Protein AF-A0A9P7JHZ1-F1 (afdb_monomer_lite)

Radius of gyration: 17.85 Å; chains: 1; bounding box: 38×30×50 Å

Organism: NCBI:txid48587

Structure (mmCIF, N/CA/C/O backbone):
data_AF-A0A9P7JHZ1-F1
#
_entry.id   AF-A0A9P7JHZ1-F1
#
loop_
_atom_site.group_PDB
_atom_site.id
_atom_site.type_symbol
_atom_site.label_atom_id
_atom_site.label_alt_id
_atom_site.label_comp_id
_atom_site.label_asym_id
_atom_site.label_entity_id
_atom_site.label_seq_id
_atom_site.pdbx_PDB_ins_code
_atom_site.Cartn_x
_atom_site.Cartn_y
_atom_site.Cartn_z
_atom_site.occupancy
_atom_site.B_iso_or_equiv
_atom_site.auth_seq_id
_atom_site.auth_comp_id
_atom_site.auth_asym_id
_at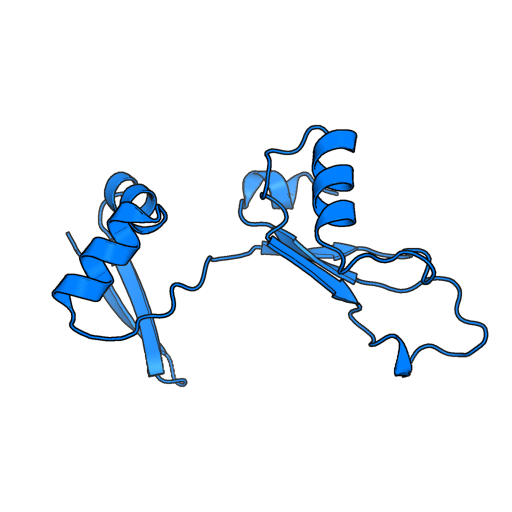om_site.auth_atom_id
_atom_site.pdbx_PDB_model_num
ATOM 1 N N . LYS A 1 1 ? 15.929 -6.857 -20.595 1.00 82.00 1 LYS A N 1
ATOM 2 C CA . LYS A 1 1 ? 15.044 -7.669 -21.465 1.00 82.00 1 LYS A CA 1
ATOM 3 C C . LYS A 1 1 ? 13.914 -8.248 -20.612 1.00 82.00 1 LYS A C 1
ATOM 5 O O . LYS A 1 1 ? 14.071 -8.307 -19.394 1.00 82.00 1 LYS A O 1
ATOM 10 N N . VAL A 1 2 ? 12.769 -8.580 -21.216 1.00 86.50 2 VAL A N 1
ATOM 11 C CA . VAL A 1 2 ? 11.670 -9.278 -20.526 1.00 86.50 2 VAL A CA 1
ATOM 12 C C . VAL A 1 2 ? 12.080 -10.732 -20.312 1.00 86.50 2 VAL A C 1
ATOM 14 O O . VAL A 1 2 ? 12.430 -11.410 -21.276 1.00 86.50 2 VAL A O 1
ATOM 17 N N . LYS A 1 3 ? 12.048 -11.184 -19.059 1.00 91.25 3 LYS A N 1
ATOM 18 C CA . LYS A 1 3 ? 12.364 -12.560 -18.672 1.00 91.25 3 LYS A CA 1
ATOM 19 C C . LYS A 1 3 ? 11.141 -13.460 -18.804 1.00 91.25 3 LYS A C 1
ATOM 21 O O . LYS A 1 3 ? 11.232 -14.535 -19.387 1.00 91.25 3 LYS A O 1
ATOM 26 N N . ALA A 1 4 ? 10.003 -13.008 -18.282 1.00 91.19 4 ALA A N 1
ATOM 27 C CA . ALA A 1 4 ? 8.749 -13.750 -18.304 1.00 91.19 4 ALA A CA 1
ATOM 28 C C . ALA A 1 4 ? 7.544 -12.801 -18.283 1.00 91.19 4 ALA A C 1
ATOM 30 O O . ALA A 1 4 ? 7.634 -11.670 -17.803 1.00 91.19 4 ALA A O 1
ATOM 31 N N . ILE A 1 5 ? 6.410 -13.278 -18.796 1.00 90.62 5 ILE A N 1
ATOM 32 C CA . ILE A 1 5 ? 5.115 -12.599 -18.710 1.00 90.62 5 ILE A CA 1
ATOM 33 C C . ILE A 1 5 ? 4.094 -13.617 -18.214 1.00 90.62 5 ILE A C 1
ATOM 35 O O . ILE A 1 5 ? 3.933 -14.677 -18.818 1.00 90.62 5 ILE A O 1
ATOM 39 N N . THR A 1 6 ? 3.383 -13.274 -17.145 1.00 92.56 6 THR A N 1
ATOM 40 C CA . THR A 1 6 ? 2.337 -14.110 -16.552 1.00 92.56 6 THR A CA 1
ATOM 41 C C . THR A 1 6 ? 1.013 -13.362 -16.574 1.00 92.56 6 THR A C 1
ATOM 43 O O . THR A 1 6 ? 0.905 -12.266 -16.024 1.00 92.56 6 THR A O 1
ATOM 46 N N . MET A 1 7 ? -0.008 -13.958 -17.190 1.00 90.88 7 MET A N 1
ATOM 47 C CA . MET A 1 7 ? -1.368 -13.420 -17.184 1.00 90.88 7 MET A CA 1
ATOM 48 C C . MET A 1 7 ? -2.119 -13.877 -15.931 1.00 90.88 7 MET A C 1
ATOM 50 O O . MET A 1 7 ? -2.179 -15.066 -15.615 1.00 90.88 7 MET A O 1
ATOM 54 N N . LEU A 1 8 ? -2.698 -12.922 -15.214 1.00 87.94 8 LEU A N 1
ATOM 55 C CA . LEU A 1 8 ? -3.531 -13.150 -14.043 1.00 87.94 8 LEU A CA 1
ATOM 56 C C . LEU A 1 8 ? -4.984 -13.412 -14.458 1.00 87.94 8 LEU A C 1
ATOM 58 O O . LEU A 1 8 ? -5.446 -12.981 -15.512 1.00 87.94 8 LEU A O 1
ATOM 62 N N . ARG A 1 9 ? -5.751 -14.074 -13.585 1.00 88.50 9 ARG A N 1
ATOM 63 C CA . ARG A 1 9 ? -7.166 -14.418 -13.844 1.00 88.50 9 ARG A CA 1
ATOM 64 C C . ARG A 1 9 ? -8.075 -13.203 -14.056 1.00 88.50 9 ARG A C 1
ATOM 66 O O . ARG A 1 9 ? -9.125 -13.337 -14.666 1.00 88.50 9 ARG A O 1
ATOM 73 N N . ASN A 1 10 ? -7.684 -12.039 -13.544 1.00 84.75 10 ASN A N 1
ATOM 74 C CA . ASN A 1 10 ? -8.399 -10.774 -13.718 1.00 84.75 10 ASN A CA 1
ATOM 75 C C . ASN A 1 10 ? -7.977 -10.010 -14.991 1.00 84.75 10 ASN A C 1
ATOM 77 O O . ASN A 1 10 ? -8.334 -8.845 -15.131 1.00 84.75 10 ASN A O 1
ATOM 81 N N . GLY A 1 11 ? -7.189 -10.626 -15.880 1.00 84.12 11 GLY A N 1
ATOM 82 C CA . GLY A 1 11 ? -6.668 -9.992 -17.095 1.00 84.12 11 GLY A CA 1
ATOM 83 C C . G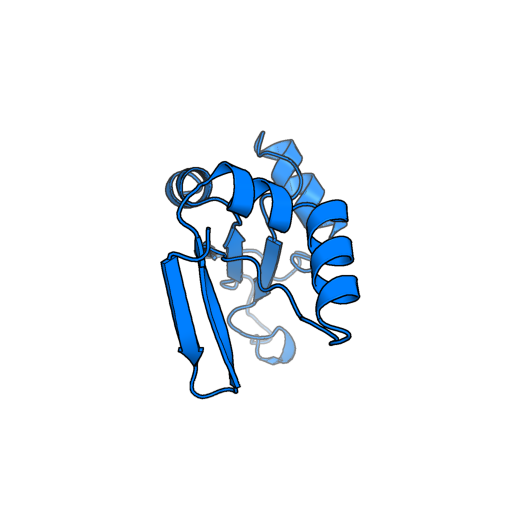LY A 1 11 ? -5.435 -9.110 -16.877 1.00 84.12 11 GLY A C 1
ATOM 84 O O . GLY A 1 11 ? -4.905 -8.570 -17.843 1.00 84.12 11 GLY A O 1
ATOM 85 N N . GLY A 1 12 ? -4.950 -8.971 -15.637 1.00 85.38 12 GLY A N 1
ATOM 86 C CA . GLY A 1 12 ? -3.699 -8.269 -15.347 1.00 85.38 12 GLY A CA 1
ATOM 87 C C . GLY A 1 12 ? -2.470 -9.029 -15.856 1.00 85.38 12 GLY A C 1
ATOM 88 O O . GLY A 1 12 ? -2.497 -10.252 -15.995 1.00 85.38 12 GLY A O 1
ATOM 89 N N . LEU A 1 13 ? -1.372 -8.314 -16.098 1.00 87.25 13 LEU A N 1
ATOM 90 C CA . LEU A 1 13 ? -0.092 -8.896 -16.506 1.00 87.25 13 LEU A CA 1
ATOM 91 C C . LEU A 1 13 ? 0.962 -8.657 -15.425 1.00 87.25 13 LEU A C 1
ATOM 93 O O . LEU A 1 13 ? 1.129 -7.536 -14.950 1.00 87.25 13 LEU A O 1
ATOM 97 N N . VAL A 1 14 ? 1.704 -9.704 -15.077 1.00 87.44 14 VAL A N 1
ATOM 98 C CA . VAL A 1 14 ? 2.937 -9.609 -14.291 1.00 87.44 14 VAL A CA 1
ATOM 99 C C . VAL A 1 14 ? 4.102 -9.806 -15.246 1.00 87.44 14 VAL A C 1
ATOM 101 O O . VAL A 1 14 ? 4.220 -10.856 -15.876 1.00 87.44 14 VAL A O 1
ATOM 104 N N . VAL A 1 15 ? 4.946 -8.785 -15.369 1.00 85.94 15 VAL A N 1
ATOM 105 C CA . VAL A 1 15 ? 6.106 -8.791 -16.264 1.00 85.94 15 VAL A CA 1
ATOM 106 C C . VAL A 1 15 ? 7.370 -8.870 -15.420 1.00 85.94 15 VAL A C 1
ATOM 108 O O . VAL A 1 15 ? 7.682 -7.947 -14.672 1.00 85.94 15 VAL A O 1
ATOM 111 N N . GLU A 1 16 ? 8.103 -9.971 -15.548 1.00 88.12 16 GLU A N 1
ATOM 112 C CA . GLU A 1 16 ? 9.410 -10.142 -14.920 1.00 88.12 16 GLU A CA 1
ATOM 113 C C . GLU A 1 16 ? 10.495 -9.617 -15.864 1.00 88.12 16 GLU A C 1
ATOM 115 O O . GLU A 1 16 ? 10.549 -9.977 -17.044 1.00 88.12 16 GLU A O 1
ATOM 120 N N . LEU A 1 17 ? 11.377 -8.765 -15.348 1.00 88.69 17 LEU A N 1
ATOM 121 C CA . LEU A 1 17 ? 12.459 -8.147 -16.110 1.00 88.69 17 LEU A CA 1
ATOM 122 C C . LEU A 1 17 ? 13.802 -8.691 -15.636 1.00 88.69 17 LEU A C 1
ATOM 124 O O . LEU A 1 17 ? 13.999 -8.953 -14.457 1.00 88.69 17 LEU A O 1
ATOM 128 N N . GLU A 1 18 ? 14.752 -8.812 -16.558 1.00 89.81 18 GLU A N 1
ATOM 129 C CA . GLU A 1 18 ? 16.098 -9.320 -16.256 1.00 89.81 18 GLU A CA 1
ATOM 130 C C . GLU A 1 18 ? 16.987 -8.313 -15.498 1.00 89.81 18 GLU A C 1
ATOM 132 O O . GLU A 1 18 ? 18.118 -8.639 -15.154 1.00 89.81 18 GLU A O 1
ATOM 137 N N . SER A 1 19 ? 16.533 -7.073 -15.278 1.00 89.25 19 SER A N 1
ATOM 138 C CA . SER A 1 19 ? 17.361 -6.012 -14.697 1.00 89.25 19 SER A CA 1
ATOM 139 C C . SER A 1 19 ? 16.564 -5.087 -13.788 1.00 89.25 19 SER A C 1
ATOM 141 O O . SER A 1 19 ? 15.551 -4.519 -14.204 1.00 89.25 19 SER A O 1
ATOM 143 N N . GLU A 1 20 ? 17.093 -4.853 -12.589 1.00 83.94 20 GLU A N 1
ATOM 144 C CA . GLU A 1 20 ? 16.577 -3.857 -11.645 1.00 83.94 20 GLU A CA 1
ATOM 145 C C . GLU A 1 20 ? 16.593 -2.437 -12.218 1.00 83.94 20 GLU A C 1
ATOM 147 O O . GLU A 1 20 ? 15.691 -1.654 -11.937 1.00 83.94 20 GLU A O 1
ATOM 152 N N . LEU A 1 21 ? 17.556 -2.101 -13.085 1.00 86.44 21 LEU A N 1
ATOM 153 C CA . LEU A 1 21 ? 17.597 -0.792 -13.749 1.00 86.44 21 LEU A CA 1
ATOM 154 C C . LEU A 1 21 ? 16.349 -0.556 -14.607 1.00 86.44 21 LEU A C 1
ATOM 156 O O . LEU A 1 21 ? 15.800 0.544 -14.610 1.00 86.44 21 LEU A O 1
ATOM 160 N N . LEU A 1 22 ? 15.872 -1.592 -15.304 1.00 83.94 22 LEU A N 1
ATOM 161 C CA . LEU A 1 22 ? 14.655 -1.508 -16.115 1.00 83.94 22 LEU A CA 1
ATOM 162 C C . LEU A 1 22 ? 13.403 -1.400 -15.243 1.00 83.94 22 LEU A C 1
ATOM 164 O O . LEU A 1 22 ? 12.497 -0.644 -15.586 1.00 83.94 22 LEU A O 1
ATOM 168 N N . VAL A 1 23 ? 13.365 -2.113 -14.112 1.00 81.62 23 VAL A N 1
ATOM 169 C CA . VAL A 1 23 ? 12.278 -2.002 -13.124 1.00 81.62 23 VAL A CA 1
ATOM 170 C C . VAL A 1 23 ? 12.218 -0.581 -12.564 1.00 81.62 23 VAL A C 1
ATOM 172 O O . VAL A 1 23 ? 11.158 0.041 -12.563 1.00 81.62 23 VAL A O 1
ATOM 175 N N . SER A 1 24 ? 13.360 -0.037 -12.146 1.00 82.50 24 SER A N 1
ATOM 176 C CA . SER A 1 24 ? 13.476 1.332 -11.638 1.00 82.50 24 SER A CA 1
ATOM 177 C C . SER A 1 24 ? 13.057 2.361 -12.686 1.00 82.50 24 SER A C 1
ATOM 179 O O . SER A 1 24 ? 12.286 3.270 -12.385 1.00 82.50 24 SER A O 1
ATOM 181 N N . TRP A 1 25 ? 13.488 2.191 -13.939 1.00 86.25 25 TRP A N 1
ATOM 182 C CA . TRP A 1 25 ? 13.085 3.072 -15.034 1.00 86.25 25 TRP A CA 1
ATOM 183 C C . TRP A 1 25 ? 11.573 3.019 -15.306 1.00 86.25 25 TRP A C 1
ATOM 185 O O . TRP A 1 25 ? 10.947 4.072 -15.410 1.00 86.25 25 TRP A O 1
ATOM 195 N N . LEU A 1 26 ? 10.961 1.829 -15.338 1.00 84.75 26 LEU A N 1
ATOM 196 C CA . LEU A 1 26 ? 9.508 1.669 -15.510 1.00 84.75 26 LEU A CA 1
ATOM 197 C C . LEU A 1 26 ? 8.689 2.147 -14.308 1.00 84.75 26 LEU A C 1
ATOM 199 O O . LEU A 1 26 ? 7.505 2.433 -14.451 1.00 84.75 26 LEU A O 1
ATOM 203 N N . ASN A 1 27 ? 9.280 2.249 -13.121 1.00 78.38 27 ASN A N 1
ATOM 204 C CA . ASN A 1 27 ? 8.602 2.826 -11.964 1.00 78.38 27 ASN A CA 1
ATOM 205 C C . ASN A 1 27 ? 8.591 4.363 -11.978 1.00 78.38 27 ASN A C 1
ATOM 207 O O . ASN A 1 27 ? 7.765 4.963 -11.279 1.00 78.38 27 ASN A O 1
ATOM 211 N N . ASN A 1 28 ? 9.422 4.991 -12.818 1.00 83.31 28 ASN A N 1
ATOM 212 C CA . ASN A 1 28 ? 9.453 6.437 -13.016 1.00 83.31 28 ASN A CA 1
ATOM 213 C C . ASN A 1 28 ? 8.371 6.902 -14.007 1.00 83.31 28 ASN A C 1
ATOM 215 O O . ASN A 1 28 ? 8.086 6.192 -14.974 1.00 83.31 28 ASN A O 1
ATOM 219 N N . PRO A 1 29 ? 7.816 8.122 -13.845 1.00 83.62 29 PRO A N 1
ATOM 220 C CA . PRO A 1 29 ? 6.791 8.656 -14.747 1.00 83.62 29 PRO A CA 1
ATOM 221 C C . PRO A 1 29 ? 7.195 8.616 -16.226 1.00 83.62 29 PRO A C 1
ATOM 223 O O . PRO A 1 29 ? 6.394 8.236 -17.074 1.00 83.62 29 PRO A O 1
ATOM 226 N N . THR A 1 30 ? 8.458 8.929 -16.530 1.00 87.56 30 THR A N 1
ATOM 227 C CA . THR A 1 30 ? 8.986 8.925 -17.901 1.00 87.56 30 THR A CA 1
ATOM 228 C C . THR A 1 30 ? 8.968 7.534 -18.531 1.00 87.56 30 THR A C 1
ATOM 230 O O . THR A 1 30 ? 8.584 7.394 -19.688 1.00 87.56 30 THR A O 1
ATOM 233 N N . GLY A 1 31 ? 9.364 6.500 -17.781 1.00 86.81 31 GLY A N 1
ATOM 234 C CA . GLY A 1 31 ? 9.365 5.130 -18.292 1.00 86.81 31 GLY A CA 1
ATOM 235 C C . GLY A 1 31 ? 7.956 4.583 -18.489 1.00 86.81 31 GLY A C 1
ATOM 236 O O . GLY A 1 31 ? 7.692 3.925 -19.493 1.00 86.81 31 GLY A O 1
ATOM 237 N N . LYS A 1 32 ? 7.029 4.925 -17.585 1.00 85.94 32 LYS A N 1
ATOM 238 C CA . LYS A 1 32 ? 5.606 4.577 -17.721 1.00 85.94 32 LYS A CA 1
ATOM 239 C C . LYS A 1 32 ? 4.985 5.192 -18.965 1.00 85.94 32 LYS A C 1
ATOM 241 O O . LYS A 1 32 ? 4.447 4.458 -19.785 1.00 85.94 32 LYS A O 1
ATOM 246 N N . ALA A 1 33 ? 5.145 6.504 -19.138 1.00 85.56 33 ALA A N 1
ATOM 247 C CA . ALA A 1 33 ? 4.615 7.224 -20.292 1.00 85.56 33 ALA A CA 1
ATOM 248 C C . ALA A 1 33 ? 5.199 6.694 -21.611 1.00 85.56 33 ALA A C 1
ATOM 250 O O . ALA A 1 33 ? 4.479 6.533 -22.594 1.00 85.56 33 ALA A O 1
ATOM 251 N N . ALA A 1 34 ? 6.497 6.369 -21.628 1.00 86.94 34 ALA A N 1
ATOM 252 C CA . ALA A 1 34 ? 7.124 5.756 -22.791 1.00 86.94 34 ALA A CA 1
ATOM 253 C C . ALA A 1 34 ? 6.511 4.384 -23.112 1.00 86.94 34 ALA A C 1
ATOM 255 O O . ALA A 1 34 ? 6.237 4.106 -24.277 1.00 86.94 34 ALA A O 1
ATOM 256 N N . LEU A 1 35 ? 6.268 3.531 -22.111 1.00 83.25 35 LEU A N 1
ATOM 257 C CA . LEU A 1 35 ? 5.647 2.223 -22.335 1.00 83.25 35 LEU A CA 1
ATOM 258 C C . LEU A 1 35 ? 4.192 2.354 -22.804 1.00 83.25 35 LEU A C 1
ATOM 260 O O . LEU A 1 35 ? 3.814 1.695 -23.767 1.00 83.25 35 LEU A O 1
ATOM 264 N N . GLU A 1 36 ? 3.401 3.216 -22.166 1.00 84.62 36 GLU A N 1
ATOM 265 C CA . GLU A 1 36 ? 2.011 3.495 -22.557 1.00 84.62 36 GLU A CA 1
ATOM 266 C C . GLU A 1 36 ? 1.933 3.960 -24.013 1.00 84.62 36 GLU A C 1
ATOM 268 O O . GLU A 1 36 ? 1.163 3.409 -24.796 1.00 84.62 36 GLU A O 1
ATOM 273 N N . SER A 1 37 ? 2.803 4.897 -24.404 1.00 85.44 37 SER A N 1
ATOM 274 C CA . SER A 1 37 ? 2.875 5.402 -25.777 1.00 85.44 37 SER A CA 1
ATOM 275 C C . SER A 1 37 ? 3.355 4.364 -26.793 1.00 85.44 37 SER A C 1
ATOM 277 O O . SER A 1 37 ? 3.054 4.514 -27.969 1.00 85.44 37 SER A O 1
ATOM 279 N N . ASN A 1 38 ? 4.127 3.350 -26.390 1.00 84.31 38 ASN A N 1
ATOM 280 C CA . ASN A 1 38 ? 4.571 2.291 -27.307 1.00 84.31 38 ASN A CA 1
ATOM 281 C C . ASN A 1 38 ? 3.536 1.173 -27.460 1.00 84.31 38 ASN A C 1
ATOM 283 O O . ASN A 1 38 ? 3.574 0.438 -28.443 1.00 84.31 38 ASN A O 1
ATOM 287 N N . LEU A 1 39 ? 2.661 0.997 -26.470 1.00 78.69 39 LEU A N 1
ATOM 288 C CA . LEU A 1 39 ? 1.637 -0.040 -26.488 1.00 78.69 39 LEU A CA 1
ATOM 289 C C . LEU A 1 39 ? 0.309 0.455 -27.063 1.00 78.69 39 LEU A C 1
ATOM 291 O O . LEU A 1 39 ? -0.543 -0.384 -27.332 1.00 78.69 39 LEU A O 1
ATOM 295 N N . ASP A 1 40 ? 0.121 1.772 -27.221 1.00 75.25 40 ASP A N 1
ATOM 296 C CA . ASP A 1 40 ? -1.159 2.404 -27.581 1.00 75.25 40 ASP A CA 1
ATOM 2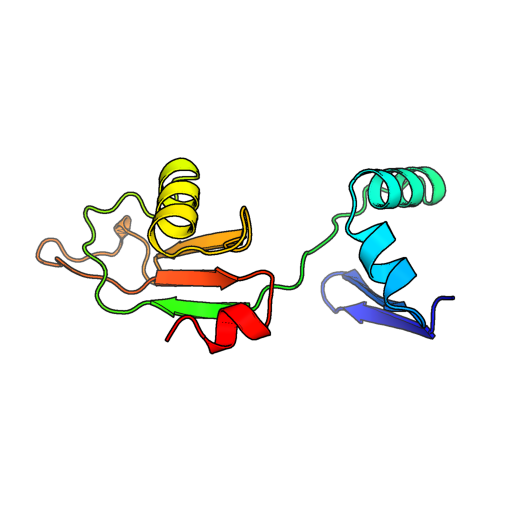97 C C . ASP A 1 40 ? -2.332 1.887 -26.721 1.00 75.25 40 ASP A C 1
ATOM 299 O O . ASP A 1 40 ? -3.483 1.787 -27.148 1.00 75.25 40 ASP A O 1
ATOM 303 N N . LEU A 1 41 ? -2.027 1.534 -25.470 1.00 74.38 41 LEU A N 1
ATOM 304 C CA . LEU A 1 41 ? -2.951 0.952 -24.507 1.00 74.38 41 LEU A CA 1
ATOM 305 C C . LEU A 1 41 ? -2.882 1.746 -23.207 1.00 74.38 41 LEU A C 1
ATOM 307 O O . LEU A 1 41 ? -1.804 2.089 -22.721 1.00 74.38 41 LEU A O 1
ATOM 311 N N . ALA A 1 42 ? -4.044 1.976 -22.599 1.00 70.62 42 ALA A N 1
ATOM 312 C CA . ALA A 1 42 ? -4.113 2.472 -21.233 1.00 70.62 42 ALA A CA 1
ATOM 313 C C . ALA A 1 42 ? -3.670 1.352 -20.279 1.00 70.62 42 ALA A C 1
ATOM 315 O O . ALA A 1 42 ? -4.421 0.411 -20.016 1.00 70.62 42 ALA A O 1
ATOM 316 N N . VAL A 1 43 ? -2.435 1.434 -19.782 1.00 74.44 43 VAL A N 1
ATOM 317 C CA . VAL A 1 43 ? -1.871 0.461 -18.840 1.00 74.44 43 VAL A CA 1
ATOM 318 C C . VAL A 1 43 ? -1.922 1.036 -17.429 1.00 74.44 43 VAL A C 1
ATOM 320 O O . VAL A 1 43 ? -1.399 2.110 -17.161 1.00 74.44 43 VAL A O 1
ATOM 323 N N . LEU A 1 44 ? -2.520 0.304 -16.489 1.00 74.50 44 LEU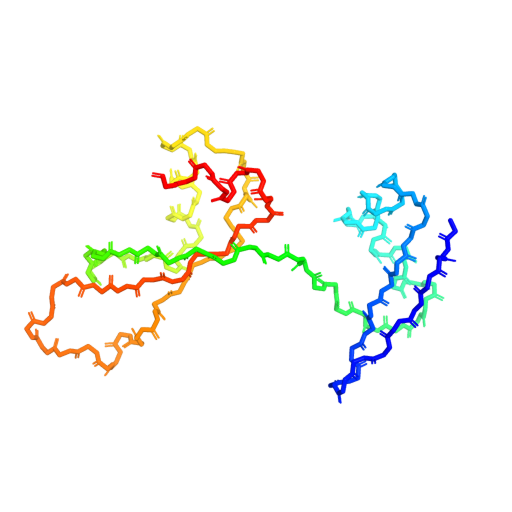 A N 1
ATOM 324 C CA . LEU A 1 44 ? -2.437 0.644 -15.069 1.00 74.50 44 LEU A CA 1
ATOM 325 C C . LEU A 1 44 ? -1.229 -0.052 -14.441 1.00 74.50 44 LEU A C 1
ATOM 327 O O . LEU A 1 44 ? -1.201 -1.272 -14.291 1.00 74.50 44 LEU A O 1
ATOM 331 N N . PHE A 1 45 ? -0.236 0.735 -14.032 1.00 76.38 45 PHE A N 1
ATOM 332 C CA . PHE A 1 45 ? 0.920 0.227 -13.298 1.00 76.38 45 PHE A CA 1
ATOM 333 C C . PHE A 1 45 ? 0.585 0.041 -11.819 1.00 76.38 45 PHE A C 1
ATOM 335 O O . PHE A 1 45 ? 0.614 0.998 -11.040 1.00 76.38 45 PHE A O 1
ATOM 342 N N . CYS A 1 46 ? 0.329 -1.199 -11.411 1.00 72.94 46 CYS A N 1
ATOM 343 C CA . CYS A 1 46 ? 0.216 -1.541 -9.998 1.00 72.94 46 CYS A CA 1
ATOM 344 C C . CYS A 1 46 ? 1.601 -1.512 -9.341 1.00 72.94 46 CYS A C 1
ATOM 346 O O . CYS A 1 46 ? 2.472 -2.316 -9.672 1.00 72.94 46 CYS A O 1
ATOM 348 N N . ARG A 1 47 ? 1.807 -0.599 -8.386 1.00 73.38 47 ARG A N 1
ATOM 349 C CA . ARG A 1 47 ? 2.961 -0.685 -7.484 1.00 73.38 47 ARG A CA 1
ATOM 350 C C . ARG A 1 47 ? 2.754 -1.875 -6.555 1.00 73.38 47 ARG A C 1
ATOM 352 O O . ARG A 1 47 ? 1.680 -2.016 -5.975 1.00 73.38 47 ARG A O 1
ATOM 359 N N . HIS A 1 48 ? 3.778 -2.711 -6.418 1.00 81.44 48 HIS A N 1
ATOM 360 C CA . HIS A 1 48 ? 3.777 -3.733 -5.383 1.00 81.44 48 HIS A CA 1
ATOM 361 C C . HIS A 1 48 ? 3.856 -3.043 -4.020 1.00 81.44 48 HIS A C 1
ATOM 363 O O . HIS A 1 48 ? 4.707 -2.176 -3.815 1.00 81.44 48 HIS A O 1
ATOM 369 N N . THR A 1 49 ? 2.959 -3.407 -3.110 1.00 91.94 49 THR A N 1
ATOM 370 C CA . THR A 1 49 ? 2.940 -2.884 -1.746 1.00 91.94 49 THR A CA 1
ATOM 371 C C . THR A 1 49 ? 2.970 -4.025 -0.745 1.00 91.94 49 THR A C 1
ATOM 373 O O . THR A 1 49 ? 2.499 -5.130 -1.010 1.00 91.94 49 THR A O 1
ATOM 376 N N . TYR A 1 50 ? 3.536 -3.737 0.417 1.00 93.81 50 TYR A N 1
ATOM 377 C CA . TYR A 1 50 ? 3.695 -4.650 1.533 1.00 93.81 50 TYR A CA 1
ATOM 378 C C . TYR A 1 50 ? 2.712 -4.213 2.626 1.00 93.81 50 TYR A C 1
ATOM 380 O O . TYR A 1 50 ? 2.914 -3.160 3.240 1.00 93.81 50 TYR A O 1
ATOM 388 N N . PRO A 1 51 ? 1.598 -4.943 2.811 1.00 95.00 51 PRO A N 1
ATOM 389 C CA . PRO A 1 51 ? 0.587 -4.585 3.793 1.00 95.00 51 PRO A CA 1
ATOM 390 C C . PRO A 1 51 ? 1.071 -4.847 5.223 1.00 95.00 51 PRO A C 1
ATOM 392 O O . PRO A 1 51 ? 1.511 -5.950 5.535 1.00 95.00 51 PRO A O 1
ATOM 395 N N . ILE A 1 52 ? 0.883 -3.868 6.106 1.00 95.69 52 ILE A N 1
ATOM 396 C CA . ILE A 1 52 ? 1.104 -3.968 7.553 1.00 95.69 52 ILE A CA 1
ATOM 397 C C . ILE A 1 52 ? -0.212 -3.685 8.269 1.00 95.69 52 ILE A C 1
ATOM 399 O O . ILE A 1 52 ? -0.950 -2.765 7.901 1.00 95.69 52 ILE A O 1
ATOM 403 N N . VAL A 1 53 ? -0.518 -4.474 9.297 1.00 96.38 53 VAL A N 1
ATOM 404 C CA . VAL A 1 53 ? -1.654 -4.212 10.183 1.00 96.38 53 VAL A CA 1
ATOM 405 C C . VAL A 1 53 ? -1.195 -3.283 11.298 1.00 96.38 53 VAL A C 1
ATOM 407 O O . VAL A 1 53 ? -0.303 -3.627 12.065 1.00 96.38 53 VAL A O 1
ATOM 410 N N . LEU A 1 54 ? -1.824 -2.115 11.392 1.00 95.56 54 LEU A N 1
ATOM 411 C CA . LEU A 1 54 ? -1.666 -1.209 12.521 1.00 95.56 54 LEU A CA 1
ATOM 412 C C . LEU A 1 54 ? -2.801 -1.425 13.508 1.00 95.56 54 LEU A C 1
ATOM 414 O O . LEU A 1 54 ? -3.982 -1.338 13.153 1.00 95.56 54 LEU A O 1
ATOM 418 N N . GLU A 1 55 ? -2.439 -1.692 14.753 1.00 95.44 55 GLU A N 1
ATOM 419 C CA . GLU A 1 55 ? -3.389 -2.013 15.804 1.00 95.44 55 GLU A CA 1
ATOM 420 C C . GLU A 1 55 ? -3.727 -0.785 16.655 1.00 95.44 55 GLU A C 1
ATOM 422 O O . GLU A 1 55 ? -2.919 0.117 16.858 1.00 95.44 55 GLU A O 1
ATOM 427 N N . TYR A 1 56 ? -4.946 -0.773 17.196 1.00 95.62 56 TYR A N 1
ATOM 428 C CA . TYR A 1 56 ? -5.371 0.154 18.250 1.00 95.62 56 TYR A CA 1
ATOM 429 C C . TYR A 1 56 ? -5.272 1.663 17.938 1.00 95.62 56 TYR A C 1
ATOM 431 O O . TYR A 1 56 ? -5.153 2.470 18.865 1.00 95.62 56 TYR A O 1
ATOM 439 N N . LEU A 1 57 ? -5.415 2.074 16.676 1.00 95.69 57 LEU A N 1
ATOM 440 C CA . LEU A 1 57 ? -5.417 3.489 16.295 1.00 95.69 57 LEU A CA 1
ATOM 441 C C . LEU A 1 57 ? -6.704 4.199 16.756 1.00 95.69 57 LEU A C 1
ATOM 443 O O . LEU A 1 57 ? -7.792 3.647 16.565 1.00 95.69 57 LEU A O 1
ATOM 447 N N . PRO A 1 58 ? -6.628 5.421 17.321 1.00 96.69 58 PRO A N 1
ATOM 448 C CA . PRO A 1 58 ? -7.809 6.214 17.655 1.00 96.69 58 PRO A CA 1
ATOM 449 C C . PRO A 1 58 ? -8.677 6.497 16.423 1.00 96.69 58 PRO A C 1
ATOM 451 O O . PRO A 1 58 ? -8.184 6.990 15.410 1.00 96.69 58 PRO A O 1
ATOM 454 N N . ILE A 1 59 ? -9.984 6.238 16.513 1.00 95.50 59 ILE A N 1
ATOM 455 C CA . ILE A 1 59 ? -10.899 6.383 15.361 1.00 95.50 59 ILE A CA 1
ATOM 456 C C . ILE A 1 59 ? -11.120 7.840 14.927 1.00 95.50 59 ILE A C 1
ATOM 458 O O . ILE A 1 59 ? -11.688 8.090 13.870 1.00 95.50 59 ILE A O 1
ATOM 462 N N . GLN A 1 60 ? -10.699 8.810 15.745 1.00 93.81 60 GLN A N 1
ATOM 463 C CA . GLN A 1 60 ? -10.778 10.237 15.427 1.00 93.81 60 GLN A CA 1
ATOM 464 C C . GLN A 1 60 ? -9.716 10.663 14.400 1.00 93.81 60 GLN A C 1
ATOM 466 O O . GLN A 1 60 ? -9.855 11.723 13.786 1.00 93.81 60 GLN A O 1
ATOM 471 N N . LEU A 1 61 ? -8.665 9.854 14.209 1.00 94.25 61 LEU A N 1
ATOM 472 C CA . LEU A 1 61 ? -7.606 10.138 13.247 1.00 94.25 61 LEU A CA 1
ATOM 473 C C . LEU A 1 61 ? -8.141 10.081 11.814 1.00 94.25 61 LEU A C 1
ATOM 475 O O . LEU A 1 61 ? -8.779 9.112 11.402 1.00 94.25 61 LEU A O 1
ATOM 479 N N . GLN A 1 62 ? -7.807 11.102 11.029 1.00 93.69 62 GLN A N 1
ATOM 480 C CA . GLN A 1 62 ? -8.101 11.155 9.597 1.00 93.69 62 GLN A CA 1
ATOM 481 C C . GLN A 1 62 ? -7.012 10.418 8.813 1.00 93.69 62 GLN A C 1
ATOM 483 O O . GLN A 1 62 ? -6.299 11.018 8.015 1.00 93.69 62 GLN A O 1
ATOM 488 N N . ILE A 1 63 ? -6.857 9.117 9.084 1.00 95.31 63 ILE A N 1
ATOM 489 C CA . ILE A 1 63 ? -5.709 8.343 8.595 1.00 95.31 63 ILE A CA 1
ATOM 490 C C . ILE A 1 63 ? -5.627 8.290 7.064 1.00 95.31 63 ILE A C 1
ATOM 492 O O . ILE A 1 63 ? -4.538 8.259 6.512 1.00 95.31 63 ILE A O 1
ATOM 496 N N . GLU A 1 64 ? -6.766 8.332 6.374 1.00 94.75 64 GLU A N 1
ATOM 497 C CA . GLU A 1 64 ? -6.851 8.211 4.910 1.00 94.75 64 GLU A CA 1
ATOM 498 C C . GLU A 1 64 ? -6.533 9.539 4.181 1.00 94.75 64 GLU A C 1
ATOM 500 O O . GLU A 1 64 ? -6.601 9.609 2.957 1.00 94.75 64 GLU A O 1
ATOM 505 N N . ASN A 1 65 ? -6.182 10.602 4.917 1.00 94.00 65 ASN A N 1
ATOM 506 C CA . ASN A 1 65 ? -5.779 11.896 4.364 1.00 94.00 65 ASN A CA 1
ATOM 507 C C . ASN A 1 65 ? -4.294 11.887 3.949 1.00 94.00 65 ASN A C 1
ATOM 509 O O . ASN A 1 65 ? -3.421 11.571 4.754 1.00 94.00 65 ASN A O 1
ATOM 513 N N . GLU A 1 66 ? -3.978 12.326 2.728 1.00 92.56 66 GLU A N 1
ATOM 514 C CA . GLU A 1 66 ? -2.591 12.417 2.239 1.00 92.56 66 GLU A CA 1
ATOM 515 C C . GLU A 1 66 ? -1.678 13.297 3.107 1.00 92.56 66 GLU A C 1
ATOM 517 O O . GLU A 1 66 ? -0.490 13.010 3.247 1.00 92.56 66 GLU A O 1
ATOM 522 N N . VAL A 1 67 ? -2.209 14.370 3.702 1.00 95.44 67 VAL A N 1
ATOM 523 C CA . VAL A 1 67 ? -1.443 15.245 4.604 1.00 95.44 67 VAL A CA 1
ATOM 524 C C . VAL A 1 67 ? -1.021 14.481 5.856 1.00 95.44 67 VAL A C 1
ATOM 526 O O . VAL A 1 67 ? 0.124 14.605 6.282 1.00 95.44 67 VAL A O 1
ATOM 529 N N . PHE A 1 68 ? -1.918 13.656 6.401 1.00 94.88 68 PHE A N 1
ATOM 530 C CA . PHE A 1 68 ? -1.621 12.812 7.556 1.00 94.88 68 PHE A CA 1
ATOM 531 C C . PHE A 1 68 ? -0.508 11.811 7.226 1.00 94.88 68 PHE A C 1
ATOM 533 O O . PHE A 1 68 ? 0.429 11.663 8.004 1.00 94.88 68 PHE A O 1
ATOM 540 N N . LEU A 1 69 ? -0.554 11.183 6.046 1.00 95.25 69 LEU A N 1
ATOM 541 C CA . LEU A 1 69 ? 0.497 10.257 5.610 1.00 95.25 69 LEU A CA 1
ATOM 542 C C . LEU A 1 69 ? 1.871 10.932 5.542 1.00 95.25 69 LEU A C 1
ATOM 544 O O . LEU A 1 69 ? 2.831 10.419 6.110 1.00 95.25 69 LEU A O 1
ATOM 548 N N . LYS A 1 70 ? 1.953 12.115 4.921 1.00 95.12 70 LYS A N 1
ATOM 549 C CA . LYS A 1 70 ? 3.209 12.878 4.826 1.00 95.12 70 LYS A CA 1
ATOM 550 C C . LYS A 1 70 ? 3.747 13.282 6.198 1.00 95.12 70 LYS A C 1
ATOM 552 O O . LYS A 1 70 ? 4.956 13.256 6.402 1.00 95.12 70 LYS A O 1
ATOM 557 N N . GLN A 1 71 ? 2.867 13.641 7.132 1.00 96.00 71 GLN A N 1
ATOM 558 C CA . GLN A 1 71 ? 3.255 13.949 8.511 1.00 96.00 71 GLN A CA 1
ATOM 559 C C . GLN A 1 71 ? 3.827 12.720 9.215 1.00 96.00 71 GLN A C 1
ATOM 561 O O . GLN A 1 71 ? 4.911 12.807 9.778 1.00 96.0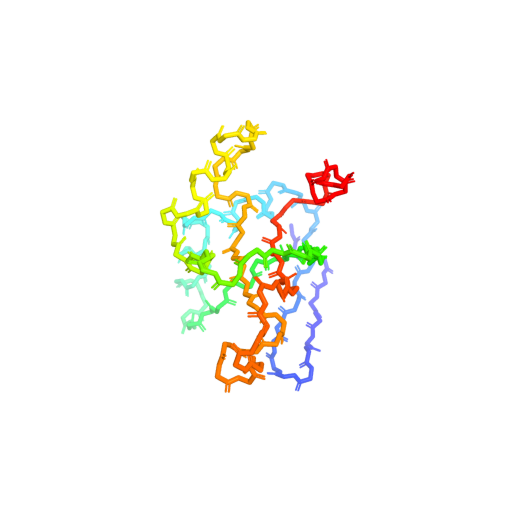0 71 GLN A O 1
ATOM 566 N N . VAL A 1 72 ? 3.162 11.564 9.116 1.00 94.88 72 VAL A N 1
ATOM 567 C CA . VAL A 1 72 ? 3.662 10.309 9.697 1.00 94.88 72 VAL A CA 1
ATOM 568 C C . VAL A 1 72 ? 5.032 9.949 9.125 1.00 94.88 72 VAL A C 1
ATOM 570 O O . VAL A 1 72 ? 5.925 9.582 9.884 1.00 94.88 72 VAL A O 1
ATOM 573 N N . GLU A 1 73 ? 5.229 10.086 7.812 1.00 96.19 73 GLU A N 1
ATOM 574 C CA . GLU A 1 73 ? 6.535 9.846 7.191 1.00 96.19 73 GLU A CA 1
ATOM 575 C C . GLU A 1 73 ? 7.615 10.767 7.768 1.00 96.19 73 GLU A C 1
ATOM 577 O O . GLU A 1 73 ? 8.676 10.297 8.175 1.00 96.19 73 GLU A O 1
ATOM 582 N N . GLN A 1 74 ? 7.328 12.066 7.863 1.00 96.56 74 GLN A N 1
ATOM 583 C CA . GLN A 1 74 ? 8.258 13.062 8.396 1.00 96.56 74 GLN A CA 1
ATOM 584 C C . GLN A 1 74 ? 8.585 12.828 9.875 1.00 96.56 74 GLN A C 1
ATOM 586 O O . GLN A 1 74 ? 9.756 12.817 10.246 1.00 96.56 74 GLN A O 1
ATOM 591 N N . GLU A 1 75 ? 7.570 12.612 10.712 1.00 95.81 75 GLU A N 1
ATOM 592 C CA . GLU A 1 75 ? 7.723 12.410 12.158 1.00 95.81 75 GLU A CA 1
ATOM 593 C C . GLU A 1 75 ? 8.517 11.140 12.492 1.00 95.81 75 GLU A C 1
ATOM 595 O O . GLU A 1 75 ? 9.196 11.091 13.517 1.00 95.81 75 GLU A O 1
ATOM 600 N N . ASN A 1 76 ? 8.482 10.133 11.613 1.00 93.00 76 ASN A N 1
ATOM 601 C CA . ASN A 1 76 ? 9.176 8.858 11.796 1.00 93.00 76 ASN A CA 1
ATOM 602 C C . ASN A 1 76 ? 10.469 8.737 10.969 1.00 93.00 76 ASN A C 1
ATOM 604 O O . ASN A 1 76 ? 11.051 7.656 10.907 1.00 93.00 76 ASN A O 1
ATOM 608 N N . ASN A 1 77 ? 10.945 9.826 10.349 1.00 94.56 77 ASN A N 1
ATOM 609 C CA . ASN A 1 77 ? 12.125 9.837 9.470 1.00 94.56 77 ASN A CA 1
ATOM 610 C C . ASN A 1 77 ? 12.060 8.792 8.338 1.00 94.56 77 ASN A C 1
ATOM 612 O O . ASN A 1 77 ? 13.077 8.220 7.936 1.00 94.56 77 ASN A O 1
ATOM 616 N N . LEU A 1 78 ? 10.859 8.530 7.825 1.00 94.38 78 LEU A N 1
ATOM 617 C CA . LEU A 1 78 ? 10.649 7.640 6.695 1.00 94.38 78 LEU A CA 1
ATOM 618 C C . LEU A 1 78 ? 10.887 8.389 5.374 1.00 94.38 78 LEU A C 1
ATOM 620 O O . LEU A 1 78 ? 10.635 9.595 5.283 1.00 94.38 78 LEU A O 1
ATOM 624 N N . PRO A 1 79 ? 11.337 7.695 4.314 1.00 93.75 79 PRO A N 1
ATOM 625 C CA . PRO A 1 79 ? 11.381 8.271 2.978 1.00 93.75 79 PRO A CA 1
ATOM 626 C C . PRO A 1 79 ? 10.004 8.764 2.524 1.00 93.75 79 PRO A C 1
ATOM 628 O O . PRO A 1 79 ? 8.981 8.131 2.781 1.00 93.75 79 PRO A O 1
ATOM 631 N N . LEU A 1 80 ? 9.996 9.881 1.800 1.00 90.88 80 LEU A N 1
ATOM 632 C CA . LEU A 1 80 ? 8.767 10.492 1.305 1.00 90.88 80 LEU A CA 1
ATOM 633 C C . LEU A 1 80 ? 8.029 9.565 0.322 1.00 90.88 80 LEU A C 1
ATOM 635 O O . LEU A 1 80 ? 8.625 9.060 -0.632 1.00 90.88 80 LEU A O 1
ATOM 639 N N . ASN A 1 81 ? 6.713 9.447 0.492 1.00 90.56 81 ASN A N 1
ATOM 640 C CA . ASN A 1 81 ? 5.804 8.584 -0.268 1.00 90.56 81 ASN A CA 1
ATOM 641 C C . ASN A 1 81 ? 6.090 7.076 -0.142 1.00 90.56 81 ASN A C 1
ATOM 643 O O . ASN A 1 81 ? 5.703 6.309 -1.032 1.00 90.56 81 ASN A O 1
ATOM 647 N N . VAL A 1 82 ? 6.774 6.640 0.922 1.00 93.19 82 VAL A N 1
ATOM 648 C CA . VAL A 1 82 ? 6.932 5.210 1.212 1.00 93.19 82 VAL A CA 1
ATOM 649 C C . VAL A 1 82 ? 5.617 4.584 1.687 1.00 93.19 82 VAL A C 1
ATOM 651 O O . VAL A 1 82 ? 5.375 3.397 1.454 1.00 93.19 82 VAL A O 1
ATOM 654 N N . ILE A 1 83 ? 4.740 5.372 2.314 1.00 95.06 83 ILE A N 1
ATOM 655 C CA . ILE A 1 83 ? 3.388 4.959 2.675 1.00 95.06 83 ILE A CA 1
ATOM 656 C C . ILE A 1 83 ? 2.484 5.212 1.466 1.00 95.06 83 ILE A C 1
ATOM 658 O O . ILE A 1 83 ? 2.067 6.334 1.193 1.00 95.06 83 ILE A O 1
ATOM 662 N N . ALA A 1 84 ? 2.162 4.151 0.725 1.00 93.25 84 ALA A N 1
ATOM 663 C CA . ALA A 1 84 ? 1.334 4.237 -0.477 1.00 93.25 84 ALA A CA 1
ATOM 664 C C . ALA A 1 84 ? -0.118 4.613 -0.160 1.00 93.25 84 ALA A C 1
ATOM 666 O O . ALA A 1 84 ? -0.735 5.380 -0.894 1.00 93.25 84 ALA A O 1
ATOM 667 N N . ASN A 1 85 ? -0.678 4.019 0.894 1.00 94.81 85 ASN A N 1
ATOM 668 C CA . ASN A 1 85 ? -1.966 4.385 1.469 1.00 94.81 85 ASN A CA 1
ATOM 669 C C . ASN A 1 85 ? -2.132 3.743 2.850 1.00 94.81 85 ASN A C 1
ATOM 671 O O . ASN A 1 85 ? -1.375 2.858 3.253 1.00 94.81 85 ASN A O 1
ATOM 675 N N . ILE A 1 86 ? -3.176 4.162 3.550 1.00 96.44 86 ILE A N 1
ATOM 676 C CA . ILE A 1 86 ? -3.701 3.474 4.720 1.00 96.44 86 ILE A CA 1
ATOM 677 C C . ILE A 1 86 ? -5.223 3.472 4.630 1.00 96.44 86 ILE A C 1
ATOM 679 O O . ILE A 1 86 ? -5.817 4.405 4.093 1.00 96.44 86 ILE A O 1
ATOM 683 N N . ARG A 1 87 ? -5.858 2.421 5.146 1.00 96.62 87 ARG A N 1
ATOM 684 C CA . ARG A 1 87 ? -7.316 2.350 5.271 1.00 96.62 87 ARG A CA 1
ATOM 685 C C . ARG A 1 87 ? -7.735 1.632 6.534 1.00 96.62 87 ARG A C 1
ATOM 687 O O . ARG A 1 87 ? -7.044 0.717 6.987 1.00 96.62 87 ARG A O 1
ATOM 694 N N . TRP A 1 88 ? -8.909 1.955 7.057 1.00 97.50 88 TRP A N 1
ATOM 695 C CA . TRP A 1 88 ? -9.483 1.153 8.135 1.00 97.50 88 TRP A CA 1
ATOM 696 C C . TRP A 1 88 ? -9.804 -0.269 7.646 1.00 97.50 88 TRP A C 1
ATOM 698 O O . TRP A 1 88 ? -10.394 -0.458 6.580 1.00 97.50 88 TRP A O 1
ATOM 708 N N . ILE A 1 89 ? -9.456 -1.295 8.432 1.00 96.62 89 ILE A N 1
ATOM 709 C CA . ILE A 1 89 ? -9.842 -2.684 8.113 1.00 96.62 89 ILE A CA 1
ATOM 710 C C . ILE A 1 89 ? -11.360 -2.830 8.237 1.00 96.62 89 ILE A C 1
ATOM 712 O O . ILE A 1 89 ? -12.024 -3.386 7.361 1.00 96.62 89 ILE A O 1
ATOM 716 N N . LYS A 1 90 ? -11.914 -2.284 9.322 1.00 94.31 90 LYS A N 1
ATOM 717 C CA . LYS A 1 90 ? -13.353 -2.151 9.528 1.00 94.31 90 LYS A CA 1
ATOM 718 C C . LYS A 1 90 ? -13.765 -0.734 9.114 1.00 94.31 90 LYS A C 1
ATOM 720 O O . LYS A 1 90 ? -13.292 0.199 9.757 1.00 94.31 90 LYS A O 1
ATOM 725 N N . PRO A 1 91 ? -14.631 -0.547 8.102 1.00 92.44 91 PRO A N 1
ATOM 726 C CA . PRO A 1 91 ? -15.050 0.785 7.669 1.00 92.44 91 PRO A CA 1
ATOM 727 C C . PRO A 1 91 ? -15.628 1.614 8.826 1.00 92.44 91 PRO A C 1
ATOM 729 O O . PRO A 1 91 ? -16.327 1.028 9.663 1.00 92.44 91 PRO A O 1
ATOM 732 N N . PRO A 1 92 ? -15.423 2.946 8.852 1.00 90.81 92 PRO A N 1
ATOM 733 C CA . PRO A 1 92 ? -15.951 3.816 9.907 1.00 90.81 92 PRO A CA 1
ATOM 734 C C . PRO A 1 92 ? -17.460 3.664 10.133 1.00 90.81 92 PRO A C 1
ATOM 736 O O . PRO A 1 92 ? -17.921 3.616 11.267 1.00 90.81 92 PRO A O 1
ATOM 739 N N . THR A 1 93 ? -18.232 3.460 9.061 1.00 92.88 93 THR A N 1
ATOM 740 C CA . THR A 1 93 ? -19.691 3.237 9.115 1.00 92.88 93 THR A CA 1
ATOM 741 C C . THR A 1 93 ? -20.109 1.976 9.871 1.00 92.88 93 THR A C 1
ATOM 743 O O . THR A 1 93 ? -21.277 1.825 10.217 1.00 92.88 93 THR A O 1
ATOM 746 N N . LYS A 1 94 ? -19.176 1.050 10.116 1.00 93.81 94 LYS A N 1
ATOM 747 C CA . LYS A 1 94 ? -19.411 -0.187 10.866 1.00 93.81 94 LYS A CA 1
ATOM 748 C C . LYS A 1 94 ? -18.843 -0.134 12.284 1.00 93.81 94 LYS A C 1
ATOM 750 O O . LYS A 1 94 ? -18.957 -1.128 13.004 1.00 93.81 94 LYS A O 1
ATOM 755 N N . HIS A 1 95 ? -18.180 0.948 12.691 1.00 92.00 95 HIS A N 1
ATOM 756 C CA . HIS A 1 95 ? -17.683 1.089 14.063 1.00 92.00 95 HIS A CA 1
ATOM 757 C C . HIS A 1 95 ? -18.869 1.148 15.029 1.00 92.00 95 HIS A C 1
ATOM 759 O O . HIS A 1 95 ? -19.913 1.707 14.700 1.00 92.00 95 HIS A O 1
ATOM 765 N N . SER A 1 96 ? -18.746 0.517 16.200 1.00 92.38 96 SER A N 1
ATOM 766 C CA . SER A 1 96 ? -19.785 0.680 17.221 1.00 92.38 96 SER A CA 1
ATOM 767 C C . SER A 1 96 ? -19.709 2.090 17.807 1.00 92.38 96 SER A C 1
ATOM 769 O O . SER A 1 96 ? -18.645 2.705 17.815 1.00 92.38 96 SER A O 1
ATOM 771 N N . VAL A 1 97 ? -20.830 2.598 18.323 1.00 91.19 97 VAL A N 1
ATOM 772 C CA . VAL A 1 97 ? -20.923 3.966 18.873 1.00 91.19 97 VAL A CA 1
ATOM 773 C C . VAL A 1 97 ? -19.908 4.206 20.001 1.00 91.19 97 VAL A C 1
ATOM 775 O O . VAL A 1 97 ? -19.363 5.298 20.136 1.00 91.19 97 VAL A O 1
ATOM 778 N N . GLU A 1 98 ? -19.616 3.170 20.786 1.00 95.44 98 GLU A N 1
ATOM 779 C CA . GLU A 1 98 ? -18.670 3.225 21.906 1.00 95.44 98 GLU A CA 1
ATOM 780 C C . GLU A 1 98 ? -17.220 2.918 21.501 1.00 95.44 98 GLU A C 1
ATOM 782 O O . GLU A 1 98 ? -16.304 3.063 22.314 1.00 95.44 98 GLU A O 1
ATOM 787 N N . GLN A 1 99 ? -16.979 2.497 20.254 1.00 94.56 99 GLN A N 1
ATOM 788 C CA . GLN A 1 99 ? -15.641 2.161 19.782 1.00 94.56 99 GLN A CA 1
ATOM 789 C C . GLN A 1 99 ? -14.746 3.406 19.824 1.00 94.56 99 GLN A C 1
ATOM 791 O O . GLN A 1 99 ? -15.107 4.472 19.337 1.00 94.56 99 GLN A O 1
ATOM 796 N N . ARG A 1 100 ? -13.551 3.280 20.411 1.00 96.12 100 ARG A N 1
ATOM 797 C CA . ARG A 1 100 ? -12.559 4.374 20.470 1.00 96.12 100 ARG A CA 1
ATOM 798 C C . ARG A 1 100 ? -11.312 4.110 19.643 1.00 96.12 100 ARG A C 1
ATOM 800 O O . ARG A 1 100 ? -10.627 5.055 19.266 1.00 96.12 100 ARG A O 1
ATOM 807 N N . LYS A 1 101 ? -11.031 2.841 19.359 1.00 97.38 101 LYS A N 1
ATOM 808 C CA . LYS A 1 101 ? -9.848 2.393 18.626 1.00 97.38 101 LYS A CA 1
ATOM 809 C C . LYS A 1 101 ? -10.239 1.402 17.534 1.00 97.38 101 LYS A C 1
ATOM 811 O O . LYS A 1 101 ? -11.212 0.665 17.697 1.00 97.38 101 LYS A O 1
ATOM 816 N N . ALA A 1 102 ? -9.493 1.362 16.441 1.00 97.06 102 ALA A N 1
ATOM 817 C CA . ALA A 1 102 ? -9.697 0.425 15.343 1.00 97.06 102 ALA A CA 1
ATOM 818 C C . ALA A 1 102 ? -8.361 0.012 14.719 1.00 97.06 102 ALA A C 1
ATOM 820 O O . ALA A 1 102 ? -7.318 0.594 15.006 1.00 97.06 102 ALA A O 1
ATOM 821 N N . PHE A 1 103 ? -8.400 -1.032 13.894 1.00 97.44 103 PHE A N 1
ATOM 822 C CA . PHE A 1 103 ? -7.226 -1.514 13.172 1.00 97.44 103 PHE A CA 1
ATOM 823 C C . PHE A 1 103 ? -7.239 -0.961 11.752 1.00 97.44 103 PHE A C 1
ATOM 825 O O . PHE A 1 103 ? -8.303 -0.843 11.127 1.00 97.44 103 PHE A O 1
ATOM 832 N N . ALA A 1 104 ? -6.057 -0.663 11.237 1.00 97.38 104 ALA A N 1
ATOM 833 C CA . ALA A 1 104 ? -5.861 -0.169 9.888 1.00 97.38 104 ALA A CA 1
ATOM 834 C C . ALA A 1 104 ? -4.893 -1.064 9.116 1.00 97.38 104 ALA A C 1
ATOM 836 O O . ALA A 1 104 ? -4.067 -1.762 9.694 1.00 97.38 104 ALA A O 1
ATOM 837 N N . LEU A 1 105 ? -5.026 -1.050 7.796 1.00 97.31 105 LEU A N 1
ATOM 838 C CA . LEU A 1 105 ? -4.105 -1.688 6.873 1.00 97.31 105 LEU A CA 1
ATOM 839 C C . LEU A 1 105 ? -3.303 -0.585 6.190 1.00 97.31 105 LEU A C 1
ATOM 841 O O . LEU A 1 105 ? -3.879 0.209 5.445 1.00 97.31 105 LEU A O 1
ATOM 845 N N . MET A 1 106 ? -2.003 -0.538 6.453 1.00 96.19 106 MET A N 1
ATOM 846 C CA . MET A 1 106 ? -1.060 0.394 5.842 1.00 96.19 106 MET A CA 1
ATOM 847 C C . MET A 1 106 ? -0.311 -0.318 4.714 1.00 96.19 106 MET A C 1
ATOM 849 O O . MET A 1 106 ? 0.138 -1.445 4.886 1.00 96.19 106 MET A O 1
ATOM 853 N N . GLN A 1 107 ? -0.202 0.312 3.549 1.00 95.69 107 GLN A N 1
ATOM 854 C CA . GLN A 1 107 ? 0.504 -0.221 2.386 1.00 95.69 107 GLN A CA 1
ATOM 855 C C . GLN A 1 107 ? 1.847 0.486 2.245 1.00 95.69 107 GLN A C 1
ATOM 857 O O . GLN A 1 107 ? 1.881 1.692 2.015 1.00 95.69 107 GLN A O 1
ATOM 862 N N . ILE A 1 108 ? 2.942 -0.263 2.346 1.00 95.50 108 ILE A N 1
ATOM 863 C CA . ILE A 1 108 ? 4.303 0.270 2.235 1.00 95.50 108 ILE A CA 1
ATOM 864 C C . ILE A 1 108 ? 4.900 -0.116 0.885 1.00 95.50 108 ILE A C 1
ATOM 866 O O . ILE A 1 108 ? 4.711 -1.239 0.428 1.00 95.50 108 ILE A O 1
ATOM 870 N N . THR A 1 109 ? 5.608 0.787 0.212 1.00 92.25 109 THR A N 1
ATOM 871 C CA . THR A 1 109 ? 6.178 0.512 -1.123 1.00 92.25 109 THR A CA 1
ATOM 872 C C . THR A 1 109 ? 7.517 -0.225 -1.092 1.00 92.25 109 THR A C 1
ATOM 874 O O . THR A 1 109 ? 7.975 -0.688 -2.132 1.00 92.25 109 THR A O 1
ATOM 877 N N . ASP A 1 110 ? 8.152 -0.325 0.074 1.00 90.25 110 ASP A N 1
ATOM 878 C CA . ASP A 1 110 ? 9.476 -0.919 0.266 1.00 90.25 110 ASP A CA 1
ATOM 879 C C . ASP A 1 110 ? 9.438 -2.022 1.334 1.00 90.25 110 ASP A C 1
ATOM 881 O O . ASP A 1 110 ? 8.933 -1.814 2.436 1.00 90.25 110 ASP A O 1
ATOM 885 N N . ILE A 1 111 ? 9.970 -3.203 1.010 1.00 90.56 111 ILE A N 1
ATOM 886 C CA . ILE A 1 111 ? 9.932 -4.368 1.905 1.00 90.56 111 ILE A CA 1
ATOM 887 C C . ILE A 1 111 ? 10.822 -4.198 3.137 1.00 90.56 111 ILE A C 1
ATOM 889 O O . ILE A 1 111 ? 10.460 -4.647 4.223 1.00 90.56 111 ILE A O 1
ATOM 893 N N . HIS A 1 112 ? 11.982 -3.558 2.992 1.00 92.06 112 HIS A N 1
ATOM 894 C CA . HIS A 1 112 ? 12.906 -3.359 4.099 1.00 92.06 112 HIS A CA 1
ATOM 895 C C . HIS A 1 112 ? 12.315 -2.378 5.098 1.00 92.06 112 HIS A C 1
ATOM 897 O O . HIS A 1 112 ? 12.383 -2.618 6.298 1.00 92.06 112 HIS A O 1
ATOM 903 N N . ILE A 1 113 ? 11.677 -1.315 4.615 1.00 93.19 113 ILE A N 1
ATOM 904 C CA . ILE A 1 113 ? 10.971 -0.375 5.485 1.00 93.19 113 ILE A CA 1
ATOM 905 C C . ILE A 1 113 ? 9.761 -1.056 6.116 1.00 93.19 113 ILE A C 1
ATOM 907 O O . ILE A 1 113 ? 9.567 -0.939 7.323 1.00 9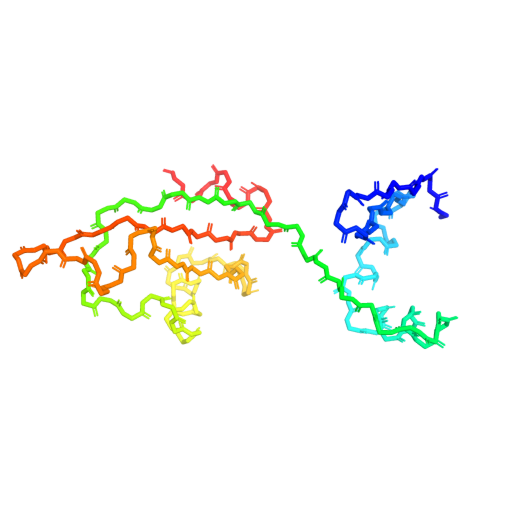3.19 113 ILE A O 1
ATOM 911 N N . ALA A 1 114 ? 8.999 -1.835 5.344 1.00 93.75 114 ALA A N 1
ATOM 912 C CA . ALA A 1 114 ? 7.833 -2.530 5.870 1.00 93.75 114 ALA A CA 1
ATOM 913 C C . ALA A 1 114 ? 8.177 -3.458 7.046 1.00 93.75 114 ALA A C 1
ATOM 915 O O . ALA A 1 114 ? 7.468 -3.486 8.048 1.00 93.75 114 ALA A O 1
ATOM 916 N N . ASN A 1 115 ? 9.303 -4.165 6.951 1.00 93.44 115 ASN A N 1
ATOM 917 C CA . ASN A 1 115 ? 9.775 -5.068 7.998 1.00 93.44 115 ASN A CA 1
ATOM 918 C C . ASN A 1 115 ? 10.301 -4.356 9.258 1.00 93.44 115 ASN A C 1
ATOM 920 O O . ASN A 1 115 ? 10.504 -5.029 10.261 1.00 93.44 115 ASN A O 1
ATOM 924 N N . ASN A 1 116 ? 10.540 -3.041 9.214 1.00 91.50 116 ASN A N 1
ATOM 925 C CA . ASN A 1 116 ? 11.110 -2.259 10.321 1.00 91.50 116 ASN A CA 1
ATOM 926 C C . ASN A 1 116 ? 10.126 -1.233 10.925 1.00 91.50 116 ASN A C 1
ATOM 928 O O . ASN A 1 116 ? 10.527 -0.425 11.757 1.00 91.50 116 ASN A O 1
ATOM 932 N N . ILE A 1 117 ? 8.860 -1.216 10.491 1.00 84.06 117 ILE A N 1
ATOM 933 C CA . ILE A 1 117 ? 7.814 -0.330 11.044 1.00 84.06 117 ILE A CA 1
ATOM 934 C C . ILE A 1 117 ? 7.219 -0.876 12.364 1.00 84.06 117 ILE A C 1
ATOM 936 O O . ILE A 1 117 ? 6.543 -0.137 13.080 1.00 84.06 117 ILE A O 1
ATOM 940 N N . LEU A 1 118 ? 7.481 -2.145 12.697 1.00 63.41 118 LEU A N 1
ATOM 941 C CA . LEU A 1 118 ? 7.082 -2.819 13.943 1.00 63.41 118 LEU A CA 1
ATOM 942 C C . LEU A 1 118 ? 8.294 -3.040 14.855 1.00 63.41 118 LEU A C 1
ATOM 944 O O . LEU A 1 118 ? 8.086 -3.029 16.089 1.00 63.41 118 LEU A O 1
#

Foldseek 3Di:
DWPDWDADPVRDIDTDDPDPVLVVLCVDPVVVVVVCVVVVDDDDDDQDWDKDKDWFAFPVDPQQDPVNVQVVCVVVVHPPCQFVGKDFPQHPVRADPPDGTGMMITTGRDPVVRVVPD

Secondary structure (DSSP, 8-state):
-EEEEEE-TTS-EEEEES-HHHHHHHHSHHHHHHHHHHHTS--------EEEEEEEEETTS-TT-HHHHHHHHHHTTPPTT-EEEEEESS-GGGS-TT--EEEEEEEES-HHHHTT--

Sequence (118 aa):
KVKAITMLRNGGLVVELESELLVSWLNNPTGKAALESNLDLAVLFCRHTYPIVLEYLPIQLQIENEVFLKQVEQENNLPLNVIANIRWIKPPTKHSVEQRKAFALMQITDIHIANNIL

pLDDT: mean 89.83, std 6.82, range [63.41, 97.5]